Protein AF-A0AAD3SJ27-F1 (afdb_monomer_lite)

Sequence (68 aa):
MARVVVPTAAYCTEIYNQTVCFTAEKGYRVANYLPLVPTEKIARMFMVREAEFWSTDSHCREPAVAPD

pLDDT: mean 83.4, std 16.39, range [52.12, 98.44]

Radius of gyration: 21.38 Å; chains: 1; bounding box: 49×24×64 Å

Secondary structure (DSSP, 8-state):
-HHHHHHHHHHHHHHHHHHHHHHHHTT-GGGGGSPPP-HHHHHHHHHHHHHHHHHHHTT-----PPP-

InterPro domains:
  IPR008802 Rubber elongation factor [PF05755] (1-46)
  IPR008802 Rubber elongation factor [PTHR33732] (2-50)

Structure (mmCIF, N/CA/C/O backbone):
data_AF-A0AAD3SJ27-F1
#
_entry.id   AF-A0AAD3SJ27-F1
#
loop_
_atom_site.group_PDB
_atom_site.id
_atom_site.type_symbol
_atom_site.label_atom_id
_atom_site.label_alt_id
_atom_site.label_comp_id
_atom_site.label_asym_id
_atom_site.label_entity_id
_atom_site.label_seq_id
_atom_site.pdbx_PDB_ins_code
_atom_site.Cartn_x
_atom_site.Cartn_y
_atom_site.Cartn_z
_atom_site.occupancy
_atom_site.B_iso_or_equiv
_atom_site.auth_seq_id
_atom_site.auth_comp_id
_atom_site.auth_asym_id
_atom_site.auth_atom_id
_atom_site.pdbx_PDB_model_num
ATOM 1 N N . MET A 1 1 ? 6.235 6.447 -21.042 1.00 59.03 1 MET A N 1
ATOM 2 C CA . MET A 1 1 ? 5.451 6.684 -19.807 1.00 59.03 1 MET A CA 1
ATOM 3 C C . MET A 1 1 ? 5.799 5.709 -18.686 1.00 59.03 1 MET A C 1
ATOM 5 O O . MET A 1 1 ? 6.034 6.183 -17.583 1.00 59.03 1 MET A O 1
ATOM 9 N N . ALA A 1 2 ? 5.960 4.403 -18.963 1.00 65.88 2 ALA A N 1
ATOM 10 C CA . ALA A 1 2 ? 6.351 3.376 -17.977 1.00 65.88 2 ALA A CA 1
ATOM 11 C C . ALA A 1 2 ? 7.530 3.762 -17.049 1.00 65.88 2 ALA A C 1
ATOM 13 O O . ALA A 1 2 ? 7.444 3.562 -15.843 1.00 65.88 2 ALA A O 1
ATOM 14 N N . ARG A 1 3 ? 8.589 4.394 -17.584 1.00 64.88 3 ARG A N 1
ATOM 15 C CA . ARG A 1 3 ? 9.802 4.765 -16.823 1.00 64.88 3 ARG A CA 1
ATOM 16 C C . ARG A 1 3 ? 9.577 5.740 -15.659 1.00 64.88 3 ARG A C 1
ATOM 18 O O . ARG A 1 3 ? 10.390 5.758 -14.748 1.00 64.88 3 ARG A O 1
ATOM 25 N N . VAL A 1 4 ? 8.514 6.545 -15.692 1.00 76.50 4 VAL A N 1
ATOM 26 C CA . VAL A 1 4 ? 8.217 7.529 -14.631 1.00 76.50 4 VAL A CA 1
ATOM 27 C C . VAL A 1 4 ? 7.058 7.054 -13.758 1.00 76.50 4 VAL A C 1
ATOM 29 O O . VAL A 1 4 ? 7.104 7.199 -12.543 1.00 76.50 4 VAL A O 1
ATOM 32 N N . VAL A 1 5 ? 6.048 6.412 -14.353 1.00 83.56 5 VAL A N 1
ATOM 33 C CA . VAL A 1 5 ? 4.863 5.957 -13.606 1.00 83.56 5 VAL A CA 1
ATOM 34 C C . VAL A 1 5 ? 5.142 4.765 -12.692 1.00 83.56 5 VAL A C 1
ATOM 36 O O . VAL A 1 5 ? 4.515 4.675 -11.644 1.00 83.56 5 VAL A O 1
ATOM 39 N N . VAL A 1 6 ? 6.074 3.868 -13.043 1.00 86.12 6 VAL A N 1
ATOM 40 C CA . VAL A 1 6 ? 6.379 2.683 -12.218 1.00 86.12 6 VAL A CA 1
ATOM 41 C C . VAL A 1 6 ? 7.009 3.072 -10.871 1.00 86.12 6 VAL A C 1
ATOM 43 O O . VAL A 1 6 ? 6.461 2.665 -9.846 1.00 86.12 6 VAL A O 1
ATOM 46 N N . PRO A 1 7 ? 8.075 3.900 -10.815 1.00 87.06 7 PRO A N 1
ATOM 47 C CA . PRO A 1 7 ? 8.622 4.365 -9.538 1.00 87.06 7 PRO A CA 1
ATOM 48 C C . PRO A 1 7 ? 7.605 5.137 -8.693 1.00 87.06 7 PRO A C 1
ATOM 50 O O . PRO A 1 7 ? 7.507 4.919 -7.487 1.00 87.06 7 PRO A O 1
ATOM 53 N N . THR A 1 8 ? 6.807 6.007 -9.321 1.00 92.69 8 THR A N 1
ATOM 54 C CA . THR A 1 8 ? 5.765 6.763 -8.614 1.00 92.69 8 THR A CA 1
ATOM 55 C C . THR A 1 8 ? 4.700 5.841 -8.029 1.00 92.69 8 THR A C 1
ATOM 57 O O . THR A 1 8 ? 4.358 5.979 -6.858 1.00 92.69 8 THR A O 1
ATOM 60 N N . ALA A 1 9 ? 4.206 4.870 -8.801 1.00 92.56 9 ALA A N 1
ATOM 61 C CA . ALA A 1 9 ? 3.225 3.906 -8.316 1.00 92.56 9 ALA A CA 1
ATOM 62 C C . ALA A 1 9 ? 3.777 3.066 -7.155 1.00 92.56 9 ALA A C 1
ATOM 64 O O . ALA A 1 9 ? 3.058 2.846 -6.182 1.00 92.56 9 ALA A O 1
ATOM 65 N N . ALA A 1 10 ? 5.048 2.650 -7.220 1.00 93.00 10 ALA A N 1
ATOM 66 C CA . ALA A 1 10 ? 5.708 1.929 -6.132 1.00 93.00 10 ALA A CA 1
ATOM 67 C C . ALA A 1 10 ? 5.751 2.767 -4.843 1.00 93.00 10 ALA A C 1
ATOM 69 O O . ALA A 1 10 ? 5.318 2.294 -3.795 1.00 93.00 10 ALA A O 1
ATOM 70 N N . TYR A 1 11 ? 6.178 4.031 -4.935 1.00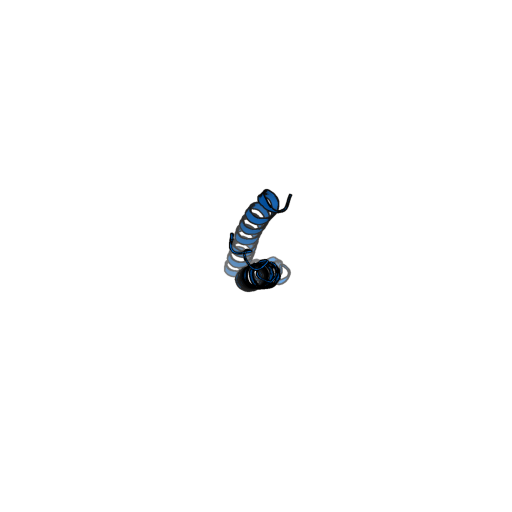 95.12 11 TYR A N 1
ATOM 71 C CA . TYR A 1 11 ? 6.224 4.936 -3.785 1.00 95.12 11 TYR A CA 1
ATOM 72 C C . TYR A 1 11 ? 4.837 5.188 -3.181 1.00 95.12 11 TYR A C 1
ATOM 74 O O . TYR A 1 11 ? 4.644 5.022 -1.980 1.00 95.12 11 TYR A O 1
ATOM 82 N N . CYS A 1 12 ? 3.843 5.547 -3.998 1.00 96.69 12 CYS A N 1
ATOM 83 C CA . CYS A 1 12 ? 2.490 5.802 -3.502 1.00 96.69 12 CYS A CA 1
ATOM 84 C C . CYS A 1 12 ? 1.878 4.566 -2.831 1.00 96.69 12 CYS A C 1
ATOM 86 O O . CYS A 1 12 ? 1.194 4.692 -1.816 1.00 96.69 12 CYS A O 1
ATOM 88 N N . THR A 1 13 ? 2.140 3.380 -3.383 1.00 97.75 13 THR A N 1
ATOM 89 C CA . THR A 1 13 ? 1.653 2.112 -2.833 1.00 97.75 13 THR A CA 1
ATOM 90 C C . THR A 1 13 ? 2.281 1.803 -1.475 1.00 97.75 13 THR A C 1
ATOM 92 O O . THR A 1 13 ? 1.570 1.388 -0.562 1.00 97.75 13 THR A O 1
ATOM 95 N N . GLU A 1 14 ? 3.584 2.047 -1.322 1.00 97.38 14 GLU A N 1
ATOM 96 C CA . GLU A 1 14 ? 4.291 1.880 -0.048 1.00 97.38 14 GLU A CA 1
ATOM 97 C C . GLU A 1 14 ? 3.657 2.748 1.045 1.00 97.38 14 GLU A C 1
ATOM 99 O O . GLU A 1 14 ? 3.232 2.245 2.086 1.00 97.38 14 GLU A O 1
ATOM 104 N N . ILE A 1 15 ? 3.496 4.047 0.770 1.00 97.69 15 ILE A N 1
ATOM 105 C CA . ILE A 1 15 ? 2.885 4.991 1.715 1.00 97.69 15 ILE A CA 1
ATOM 106 C C . ILE A 1 15 ? 1.443 4.591 2.054 1.00 97.69 15 ILE A C 1
ATOM 108 O O . ILE A 1 15 ? 1.033 4.656 3.217 1.00 97.69 15 ILE A O 1
ATOM 112 N N . TYR A 1 16 ? 0.669 4.155 1.058 1.00 98.38 16 TYR A N 1
ATOM 113 C CA . TYR A 1 16 ? -0.701 3.693 1.261 1.00 98.38 16 TYR A CA 1
ATOM 114 C C . TYR A 1 16 ? -0.759 2.492 2.215 1.00 98.38 16 TYR A C 1
ATOM 116 O O . TYR A 1 16 ? -1.466 2.544 3.223 1.00 98.38 16 TYR A O 1
ATOM 124 N N . ASN A 1 17 ? 0.020 1.443 1.939 1.00 98.38 17 ASN A N 1
ATOM 125 C CA . ASN A 1 17 ? 0.054 0.232 2.755 1.00 98.38 17 ASN A CA 1
ATOM 126 C C . ASN A 1 17 ? 0.479 0.532 4.196 1.00 98.38 17 ASN A C 1
ATOM 128 O O . ASN A 1 17 ? -0.194 0.104 5.134 1.00 98.38 17 ASN A O 1
ATOM 132 N N . GLN A 1 18 ? 1.548 1.316 4.376 1.00 98.38 18 GLN A N 1
ATOM 133 C CA . GLN A 1 18 ? 2.014 1.733 5.701 1.00 98.38 18 GLN A CA 1
ATOM 134 C C . GLN A 1 18 ? 0.920 2.472 6.480 1.00 98.38 18 GLN A C 1
ATOM 136 O O . GLN A 1 18 ? 0.703 2.204 7.660 1.00 98.38 18 GLN A O 1
ATOM 141 N N . THR A 1 19 ? 0.184 3.364 5.814 1.00 98.38 19 THR A N 1
ATOM 142 C CA . THR A 1 19 ? -0.910 4.126 6.431 1.00 98.38 19 THR A CA 1
ATOM 143 C C . THR A 1 19 ? -2.070 3.219 6.849 1.00 98.38 19 THR A C 1
ATOM 145 O O . THR A 1 19 ? -2.601 3.362 7.954 1.00 98.38 19 THR A O 1
ATOM 148 N N . VAL A 1 20 ? -2.466 2.262 6.004 1.00 98.44 20 VAL A N 1
ATOM 149 C CA . VAL A 1 20 ? -3.517 1.284 6.335 1.00 98.44 20 VAL A CA 1
ATOM 150 C C . VAL A 1 20 ? -3.108 0.440 7.544 1.00 98.44 20 VAL A C 1
ATOM 152 O O . VAL A 1 20 ? -3.880 0.341 8.496 1.00 98.44 20 VAL A O 1
ATOM 155 N N . CYS A 1 21 ? -1.881 -0.087 7.569 1.00 98.19 21 CYS A N 1
ATOM 156 C CA . CYS A 1 21 ? -1.368 -0.845 8.714 1.00 98.19 21 CYS A CA 1
ATOM 157 C C . CYS A 1 21 ? -1.342 0.001 9.994 1.00 98.19 21 CYS A C 1
ATOM 159 O O . CYS A 1 21 ? -1.915 -0.392 11.006 1.00 98.19 21 CYS A O 1
ATOM 161 N N . PHE A 1 22 ? -0.775 1.206 9.932 1.00 98.44 22 PHE A N 1
ATOM 162 C CA . PHE A 1 22 ? -0.695 2.115 11.076 1.00 98.44 22 PHE A CA 1
ATOM 163 C C . PHE A 1 22 ? -2.072 2.483 11.646 1.00 98.44 22 PHE A C 1
ATOM 165 O O . PHE A 1 22 ? -2.266 2.577 12.859 1.00 98.44 22 PHE A O 1
ATOM 172 N N . THR A 1 23 ? -3.059 2.708 10.777 1.00 98.31 23 THR A N 1
ATOM 173 C CA . THR A 1 23 ? -4.425 3.019 11.219 1.00 98.31 23 THR A CA 1
ATOM 174 C C . THR A 1 23 ? -5.135 1.795 11.801 1.00 98.31 23 THR A C 1
ATOM 176 O O . THR A 1 23 ? -5.866 1.944 12.783 1.00 98.31 23 THR A O 1
ATOM 179 N N . ALA A 1 24 ? -4.874 0.595 11.275 1.00 98.25 24 ALA A N 1
ATOM 180 C CA . ALA A 1 24 ? -5.345 -0.658 11.860 1.00 98.25 24 ALA A CA 1
ATOM 181 C C . ALA A 1 24 ? -4.742 -0.901 13.255 1.00 98.25 24 ALA A C 1
ATOM 183 O O . ALA A 1 24 ? -5.483 -1.194 14.192 1.00 98.25 24 ALA A O 1
ATOM 184 N N . GLU A 1 25 ? -3.432 -0.691 13.427 1.00 98.06 25 GLU A N 1
ATOM 185 C CA . GLU A 1 25 ? -2.728 -0.799 14.717 1.00 98.06 25 GLU A CA 1
ATOM 186 C C . GLU A 1 25 ? -3.292 0.161 15.773 1.00 98.06 25 GLU A C 1
ATOM 188 O O . GLU A 1 25 ? -3.376 -0.174 16.954 1.00 98.06 25 GLU A O 1
ATOM 193 N N . LYS A 1 26 ? -3.747 1.344 15.348 1.00 98.00 26 LYS A N 1
ATOM 194 C CA . LYS A 1 26 ? -4.425 2.321 16.214 1.00 98.00 26 LYS A CA 1
ATOM 195 C C . LYS A 1 26 ? -5.904 2.019 16.480 1.00 98.00 26 LYS A C 1
ATOM 197 O O . LYS A 1 26 ? -6.548 2.769 17.211 1.00 98.00 26 LYS A O 1
ATOM 202 N N . GLY A 1 27 ? -6.459 0.959 15.897 1.00 97.88 27 GLY A N 1
ATOM 203 C CA . GLY A 1 27 ? -7.851 0.552 16.100 1.00 97.88 27 GLY A CA 1
ATOM 204 C C . GLY A 1 27 ? -8.879 1.354 15.295 1.00 97.88 27 GLY A C 1
ATOM 205 O O . GLY A 1 27 ? -10.077 1.289 15.587 1.00 97.88 27 GLY A O 1
ATOM 206 N N . TYR A 1 28 ? -8.462 2.104 14.268 1.00 98.19 28 TYR A N 1
ATOM 207 C CA . TYR A 1 28 ? -9.409 2.789 13.391 1.00 98.19 28 TYR A CA 1
ATOM 208 C C . TYR A 1 28 ? -10.150 1.772 12.521 1.00 98.19 28 TYR A C 1
ATOM 210 O O . TYR A 1 28 ? -9.603 1.208 11.576 1.00 98.19 28 TYR A O 1
ATOM 218 N N . ARG A 1 29 ? -11.448 1.595 12.789 1.00 97.00 29 ARG A N 1
ATOM 219 C CA . ARG A 1 29 ? -12.309 0.617 12.097 1.00 97.00 29 ARG A CA 1
ATOM 220 C C . ARG A 1 29 ? -12.372 0.797 10.578 1.00 97.00 29 ARG A C 1
ATOM 222 O O . ARG A 1 29 ? -12.701 -0.158 9.884 1.00 97.00 29 ARG A O 1
ATOM 229 N N . VAL A 1 30 ? -12.073 1.997 10.068 1.00 95.62 30 VAL A N 1
ATOM 230 C CA . VAL A 1 30 ? -12.029 2.271 8.624 1.00 95.62 30 VAL A CA 1
ATOM 231 C C . VAL A 1 30 ? -10.966 1.431 7.908 1.00 95.62 30 VAL A C 1
ATOM 233 O O . VAL A 1 30 ? -11.193 1.027 6.773 1.00 95.62 30 VAL A O 1
ATOM 236 N N . ALA A 1 31 ? -9.858 1.095 8.580 1.00 97.31 31 ALA A N 1
ATOM 237 C CA . ALA A 1 31 ? -8.769 0.315 7.997 1.00 97.31 31 ALA A CA 1
ATOM 238 C C . ALA A 1 31 ? -9.219 -1.085 7.542 1.00 97.31 31 ALA A C 1
ATOM 240 O O . ALA A 1 31 ? -8.712 -1.598 6.552 1.00 97.31 31 ALA A O 1
ATOM 241 N N . ASN A 1 32 ? -10.245 -1.658 8.181 1.00 96.94 32 ASN A N 1
ATOM 242 C CA . ASN A 1 32 ? -10.806 -2.962 7.807 1.00 96.94 32 ASN A CA 1
ATOM 243 C C . ASN A 1 32 ? -11.467 -2.974 6.419 1.00 96.94 32 ASN A C 1
ATOM 245 O O . ASN A 1 32 ? -11.728 -4.044 5.877 1.00 96.94 32 ASN A O 1
ATOM 249 N N . TYR A 1 33 ? -11.761 -1.800 5.856 1.00 97.81 33 TYR A N 1
ATOM 250 C CA . TYR A 1 33 ? -12.350 -1.653 4.525 1.00 97.81 33 TYR A CA 1
ATOM 251 C C . TYR A 1 33 ? -11.322 -1.221 3.470 1.00 97.81 33 TYR A C 1
ATOM 253 O O . TYR A 1 33 ? -11.675 -1.080 2.301 1.00 97.81 33 TYR A O 1
ATOM 261 N N . LEU A 1 34 ? -10.065 -0.990 3.867 1.00 97.56 34 LEU A N 1
ATOM 262 C CA . LEU A 1 34 ? -8.994 -0.537 2.984 1.00 97.56 34 LEU A CA 1
ATOM 263 C C . LEU A 1 34 ? -8.095 -1.730 2.613 1.00 97.56 34 LEU A C 1
ATOM 265 O O . LEU A 1 34 ? -7.417 -2.276 3.484 1.00 97.56 34 LEU A O 1
ATOM 269 N N . PRO A 1 35 ? -8.090 -2.177 1.346 1.00 96.75 35 PRO A N 1
ATOM 270 C CA . PRO A 1 35 ? -7.328 -3.354 0.945 1.00 96.75 35 PRO A CA 1
ATOM 271 C C . PRO A 1 35 ? -5.839 -3.040 0.798 1.00 96.75 35 PRO A C 1
ATOM 273 O O . PRO A 1 35 ? -5.478 -2.148 0.042 1.00 96.75 35 PRO A O 1
ATOM 276 N N . LEU A 1 36 ? -4.964 -3.828 1.425 1.00 98.19 36 LEU A N 1
ATOM 277 C CA . LEU A 1 36 ? -3.520 -3.734 1.188 1.00 98.19 36 LEU A CA 1
ATOM 278 C C . LEU A 1 36 ? -3.149 -4.166 -0.234 1.00 98.19 36 LEU A C 1
ATOM 280 O O . LEU A 1 36 ? -3.698 -5.122 -0.789 1.00 98.19 36 LEU A O 1
ATOM 284 N N . VAL A 1 37 ? -2.154 -3.493 -0.802 1.00 97.81 37 VAL A N 1
ATOM 285 C CA . VAL A 1 37 ? -1.601 -3.821 -2.114 1.00 97.81 37 VAL A CA 1
ATOM 286 C C . VAL A 1 37 ? -0.438 -4.807 -1.953 1.00 97.81 37 VAL A C 1
ATOM 288 O O . VAL A 1 37 ? 0.499 -4.525 -1.210 1.00 97.81 37 VAL A O 1
ATOM 291 N N . PRO A 1 38 ? -0.426 -5.954 -2.654 1.00 96.38 38 PRO A N 1
ATOM 292 C CA . PRO A 1 38 ? 0.611 -6.972 -2.492 1.00 96.38 38 PRO A CA 1
ATOM 293 C C . PRO A 1 38 ? 1.879 -6.639 -3.303 1.00 96.38 38 PRO A C 1
ATOM 295 O O . PRO A 1 38 ? 2.150 -7.252 -4.341 1.00 96.38 38 PRO A O 1
ATOM 298 N N . THR A 1 39 ? 2.663 -5.674 -2.825 1.00 95.44 39 THR A N 1
ATOM 299 C CA . THR A 1 39 ? 3.881 -5.138 -3.461 1.00 95.44 39 THR A CA 1
ATOM 300 C C . THR A 1 39 ? 4.892 -6.214 -3.851 1.00 95.44 39 THR A C 1
ATOM 302 O O . THR A 1 39 ? 5.299 -6.267 -5.009 1.00 95.44 39 THR A O 1
ATOM 305 N N . GLU A 1 40 ? 5.218 -7.154 -2.964 1.00 93.50 40 GLU A N 1
ATOM 306 C CA . GLU A 1 40 ? 6.159 -8.249 -3.235 1.00 93.50 40 GLU A CA 1
ATOM 307 C C . GLU A 1 40 ? 5.696 -9.151 -4.381 1.00 93.50 40 GLU A C 1
ATOM 309 O O . GLU A 1 40 ? 6.496 -9.592 -5.209 1.00 93.50 40 GLU A O 1
ATOM 314 N N . LYS A 1 41 ? 4.393 -9.452 -4.445 1.00 94.94 41 LYS A N 1
ATOM 315 C CA . LYS A 1 41 ? 3.836 -10.291 -5.514 1.00 94.94 41 LYS A CA 1
ATOM 316 C C . LYS A 1 41 ? 3.913 -9.565 -6.852 1.00 94.94 41 LYS A C 1
ATOM 318 O O . LYS A 1 41 ? 4.275 -10.176 -7.854 1.00 94.94 41 LYS A O 1
ATOM 323 N N . ILE A 1 42 ? 3.589 -8.276 -6.852 1.00 92.50 42 ILE A N 1
ATOM 324 C CA . ILE A 1 42 ? 3.638 -7.422 -8.036 1.00 92.50 42 ILE A CA 1
ATOM 325 C C . ILE A 1 42 ? 5.084 -7.295 -8.535 1.00 92.50 42 ILE A C 1
ATOM 327 O O . ILE A 1 42 ? 5.331 -7.538 -9.714 1.00 92.50 42 ILE A O 1
ATOM 331 N N . ALA A 1 43 ? 6.041 -7.013 -7.646 1.00 90.75 43 ALA A N 1
ATOM 332 C CA . ALA A 1 43 ? 7.463 -6.931 -7.976 1.00 90.75 43 ALA A CA 1
ATOM 333 C C . ALA A 1 43 ? 7.967 -8.223 -8.632 1.00 90.75 43 ALA A C 1
ATOM 335 O O . ALA A 1 43 ? 8.537 -8.174 -9.720 1.00 90.75 43 ALA A O 1
ATOM 336 N N . ARG A 1 44 ? 7.655 -9.393 -8.050 1.00 91.50 44 ARG A N 1
ATOM 337 C CA . ARG A 1 44 ? 8.003 -10.692 -8.652 1.00 91.50 44 ARG A CA 1
ATOM 338 C C . ARG A 1 44 ? 7.439 -10.859 -10.063 1.00 91.50 44 ARG A C 1
ATOM 340 O O . ARG A 1 44 ? 8.159 -11.306 -10.945 1.00 91.50 44 ARG A O 1
ATOM 347 N N . MET A 1 45 ? 6.181 -10.481 -10.301 1.00 90.69 45 MET A N 1
ATOM 348 C CA . MET A 1 45 ? 5.578 -10.556 -11.641 1.00 90.69 45 MET A CA 1
ATOM 349 C C . MET A 1 45 ? 6.273 -9.642 -12.656 1.00 90.69 45 MET A C 1
ATOM 351 O O . MET A 1 45 ? 6.368 -10.002 -13.826 1.00 90.69 45 MET A O 1
ATOM 355 N N . PHE A 1 46 ? 6.746 -8.466 -12.235 1.00 85.88 46 PHE A N 1
ATOM 356 C CA . PHE A 1 46 ? 7.527 -7.586 -13.105 1.00 85.88 46 PHE A CA 1
ATOM 357 C C . PHE A 1 46 ? 8.908 -8.169 -13.418 1.00 85.88 46 PHE A C 1
ATOM 359 O O . PHE A 1 46 ? 9.290 -8.182 -14.583 1.00 85.88 46 PHE A O 1
ATOM 366 N N . MET A 1 47 ? 9.600 -8.737 -12.427 1.00 85.56 47 MET A N 1
ATOM 367 C CA . MET A 1 47 ? 10.907 -9.375 -12.632 1.00 85.56 47 MET A CA 1
ATOM 368 C C . MET A 1 47 ? 10.822 -10.612 -13.539 1.00 85.56 47 MET A C 1
ATOM 370 O O . MET A 1 47 ? 11.668 -10.797 -14.408 1.00 85.56 47 MET A O 1
ATOM 374 N N . VAL A 1 48 ? 9.786 -11.444 -13.371 1.00 82.00 48 VAL A N 1
ATOM 375 C CA . VAL A 1 48 ? 9.547 -12.611 -14.241 1.00 82.00 48 VAL A CA 1
ATOM 376 C C . VAL A 1 48 ? 9.306 -12.168 -15.682 1.00 82.00 48 VAL A C 1
ATOM 378 O O . VAL A 1 48 ? 9.933 -12.703 -16.589 1.00 82.00 48 VAL A O 1
ATOM 381 N N . ARG A 1 49 ? 8.474 -11.140 -15.899 1.00 74.62 49 ARG A N 1
ATOM 382 C CA . ARG A 1 49 ? 8.237 -10.603 -17.246 1.00 74.62 49 ARG A CA 1
ATOM 383 C C . ARG A 1 49 ? 9.495 -10.040 -17.892 1.00 74.62 49 ARG A C 1
ATOM 385 O O . ARG A 1 49 ? 9.663 -10.217 -19.089 1.00 74.62 49 ARG A O 1
ATOM 392 N N . GLU A 1 50 ? 10.364 -9.372 -17.139 1.00 70.50 50 GLU A N 1
ATOM 393 C CA . GLU A 1 50 ? 11.652 -8.920 -17.676 1.00 70.50 50 GLU A CA 1
ATOM 394 C C . GLU A 1 50 ? 12.511 -10.119 -18.099 1.00 70.50 50 GLU A C 1
ATOM 396 O O . GLU A 1 50 ? 12.997 -10.145 -19.225 1.00 70.50 50 GLU A O 1
ATOM 401 N N . ALA A 1 51 ? 12.638 -11.150 -17.260 1.00 72.00 51 ALA A N 1
ATOM 402 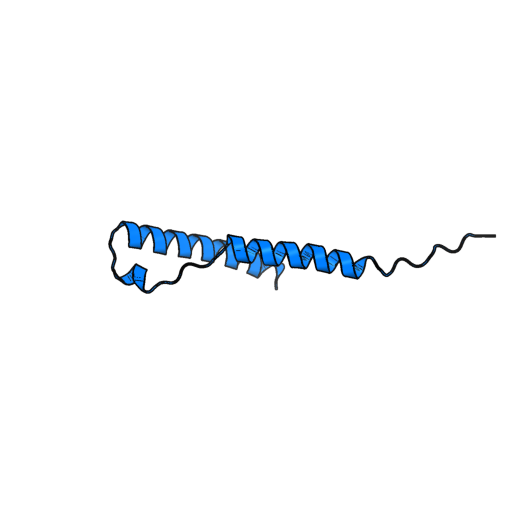C CA . ALA A 1 51 ? 13.415 -12.351 -17.579 1.00 72.00 51 ALA A CA 1
ATOM 403 C C . ALA A 1 51 ? 12.874 -13.132 -18.799 1.00 72.00 51 ALA A C 1
ATOM 405 O O . ALA A 1 51 ? 13.651 -13.627 -19.620 1.00 72.00 51 ALA A O 1
ATOM 406 N N . GLU A 1 52 ? 11.551 -13.221 -18.943 1.00 65.94 52 GLU A N 1
ATOM 407 C CA . GLU A 1 52 ? 10.887 -13.823 -20.107 1.00 65.94 52 GLU A CA 1
ATOM 408 C C . GLU A 1 52 ? 11.064 -12.967 -21.370 1.00 65.94 52 GLU A C 1
ATOM 410 O O . GLU A 1 52 ? 11.382 -13.502 -22.430 1.00 65.94 52 GLU A O 1
ATOM 415 N N . PHE A 1 53 ? 10.940 -11.641 -21.249 1.00 65.62 53 PHE A N 1
ATOM 416 C CA . PHE A 1 53 ? 11.139 -10.687 -22.343 1.00 65.62 53 PHE A CA 1
ATOM 417 C C . PHE A 1 53 ? 12.554 -10.788 -22.938 1.00 65.62 53 PHE A C 1
ATOM 419 O O . PHE A 1 53 ? 12.700 -10.937 -24.152 1.00 65.62 53 PHE A O 1
ATOM 426 N N . TRP A 1 54 ? 13.594 -1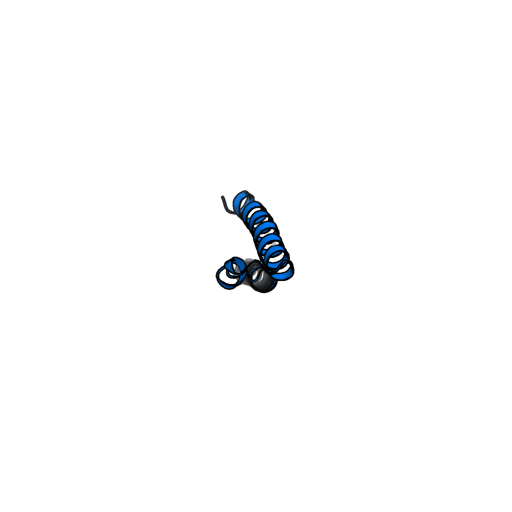0.829 -22.093 1.00 55.34 54 TRP A N 1
ATOM 427 C CA . TRP A 1 54 ? 14.981 -11.043 -22.534 1.00 55.34 54 TRP A CA 1
ATOM 428 C C . TRP A 1 54 ? 15.225 -12.445 -23.113 1.00 55.34 54 TRP A C 1
ATOM 430 O O . TRP A 1 54 ? 16.106 -12.616 -23.955 1.00 55.34 54 TRP A O 1
ATOM 440 N N . SER A 1 55 ? 14.440 -13.448 -22.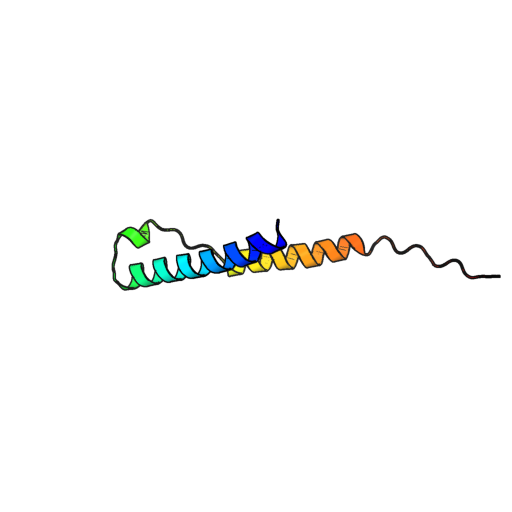702 1.00 60.03 55 SER A N 1
ATOM 441 C CA . SER A 1 55 ? 14.526 -14.800 -23.269 1.00 60.03 55 SER A CA 1
ATOM 442 C C . SER A 1 55 ? 13.959 -14.854 -24.690 1.00 60.03 55 SER A C 1
ATOM 444 O O . SER A 1 55 ? 14.565 -15.478 -25.559 1.00 60.03 55 SER A O 1
ATOM 446 N N . THR A 1 56 ? 12.855 -14.156 -24.974 1.00 54.75 56 THR A N 1
ATOM 447 C CA . THR A 1 56 ? 12.272 -14.093 -26.328 1.00 54.75 56 THR A CA 1
ATOM 448 C C . THR A 1 56 ? 13.067 -13.242 -27.324 1.00 54.75 56 THR A C 1
ATOM 450 O O . THR A 1 56 ? 13.010 -13.522 -28.518 1.00 54.75 56 THR A O 1
ATOM 453 N N . ASP A 1 57 ? 13.848 -12.260 -26.863 1.00 53.75 57 ASP A N 1
ATOM 454 C CA . ASP A 1 57 ? 14.710 -11.430 -27.730 1.00 53.75 57 ASP A CA 1
ATOM 455 C C . ASP A 1 57 ? 16.002 -12.161 -28.163 1.00 53.75 57 ASP A C 1
ATOM 457 O O . ASP A 1 57 ? 16.632 -11.832 -29.166 1.00 53.75 57 ASP A O 1
ATOM 461 N N . SER A 1 58 ? 16.394 -13.215 -27.439 1.00 59.22 58 SER A N 1
ATOM 462 C CA . SER A 1 58 ? 17.655 -13.938 -27.665 1.00 59.22 58 SER A CA 1
ATOM 463 C C . SER A 1 58 ? 17.659 -14.913 -28.861 1.00 59.22 58 SER A C 1
ATOM 465 O O . SER A 1 58 ? 18.706 -15.483 -29.173 1.00 59.22 58 SER A O 1
ATOM 467 N N . HIS A 1 59 ? 16.532 -15.092 -29.568 1.00 56.00 59 HIS A N 1
ATOM 468 C CA . HIS A 1 59 ? 16.420 -16.027 -30.703 1.00 56.00 59 HIS A CA 1
ATOM 469 C C . HIS A 1 59 ? 16.790 -15.432 -32.081 1.00 56.00 59 HIS A C 1
ATOM 471 O O . HIS A 1 59 ? 16.891 -16.179 -33.051 1.00 56.00 59 HIS A O 1
ATOM 477 N N . CYS A 1 60 ? 17.078 -14.131 -32.194 1.00 53.50 60 CYS A N 1
ATOM 478 C CA . CYS A 1 60 ? 17.574 -13.531 -33.441 1.00 53.50 60 CYS A CA 1
ATOM 479 C C . CYS A 1 60 ? 19.056 -13.145 -3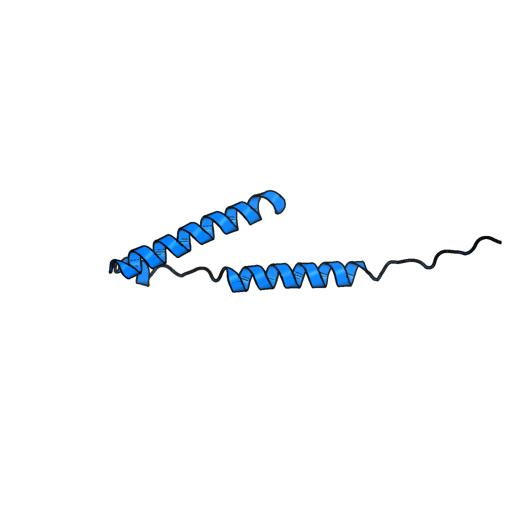3.328 1.00 53.50 60 CYS A C 1
ATOM 481 O O . CYS A 1 60 ? 19.400 -11.967 -33.272 1.00 53.50 60 CYS A O 1
ATOM 483 N N . ARG A 1 61 ? 19.961 -14.131 -33.318 1.00 52.12 61 ARG A N 1
ATOM 484 C CA . ARG A 1 61 ? 21.366 -13.894 -33.685 1.00 52.12 61 ARG A CA 1
ATOM 485 C C . ARG A 1 61 ? 21.663 -14.677 -34.957 1.00 52.12 61 ARG A C 1
ATOM 487 O O . ARG A 1 61 ? 21.874 -15.884 -34.906 1.00 52.12 61 ARG A O 1
ATOM 494 N N . GLU A 1 62 ? 21.613 -13.982 -36.092 1.00 58.09 62 GLU A N 1
ATOM 495 C CA . GLU A 1 62 ? 22.031 -14.514 -37.392 1.00 58.09 62 GLU A CA 1
ATOM 496 C C . GLU A 1 62 ? 23.466 -15.071 -37.296 1.00 58.09 62 GLU A C 1
ATOM 498 O O . GLU A 1 62 ? 24.313 -14.465 -36.623 1.00 58.09 62 GLU A O 1
ATOM 503 N N . PRO A 1 63 ? 23.771 -16.225 -37.922 1.00 53.84 63 PRO A N 1
ATOM 504 C CA . PRO A 1 63 ? 25.128 -16.750 -37.939 1.00 53.84 63 PRO A CA 1
ATOM 505 C C . PRO A 1 63 ? 26.038 -15.784 -38.702 1.00 53.84 63 PRO A C 1
ATOM 507 O O . PRO A 1 63 ? 25.746 -15.395 -39.832 1.00 53.84 63 PRO A O 1
ATOM 510 N N . ALA A 1 64 ? 27.148 -15.394 -38.073 1.00 63.75 64 ALA A N 1
ATOM 511 C CA . ALA A 1 64 ? 28.169 -14.574 -38.707 1.00 63.75 64 ALA A CA 1
ATOM 512 C C . ALA A 1 64 ? 28.716 -15.308 -39.941 1.00 63.75 64 ALA A C 1
ATOM 514 O O . ALA A 1 64 ? 29.310 -16.380 -39.818 1.00 63.75 64 ALA A O 1
ATOM 515 N N . VAL A 1 65 ? 28.496 -14.735 -41.125 1.00 67.69 65 VAL A N 1
ATOM 516 C CA . VAL A 1 65 ? 29.141 -15.175 -42.363 1.00 67.69 65 VAL A CA 1
ATOM 517 C C . VAL A 1 65 ? 30.657 -15.007 -42.208 1.00 67.69 65 VAL A C 1
ATOM 519 O O . VAL A 1 65 ? 31.139 -13.925 -41.870 1.00 67.69 65 VAL A O 1
ATOM 522 N N . ALA A 1 66 ? 31.406 -16.098 -42.374 1.00 60.91 66 ALA A N 1
ATOM 523 C CA . ALA A 1 66 ? 32.865 -16.066 -42.374 1.00 60.91 66 ALA A CA 1
ATOM 524 C C . ALA A 1 66 ? 33.359 -15.449 -43.697 1.00 60.91 66 ALA A C 1
ATOM 526 O O . ALA A 1 66 ? 32.793 -15.783 -44.739 1.00 60.91 66 ALA A O 1
ATOM 527 N N . PRO A 1 67 ? 34.363 -14.556 -43.686 1.00 68.94 67 PRO A N 1
ATOM 528 C CA . PRO A 1 67 ? 34.956 -14.057 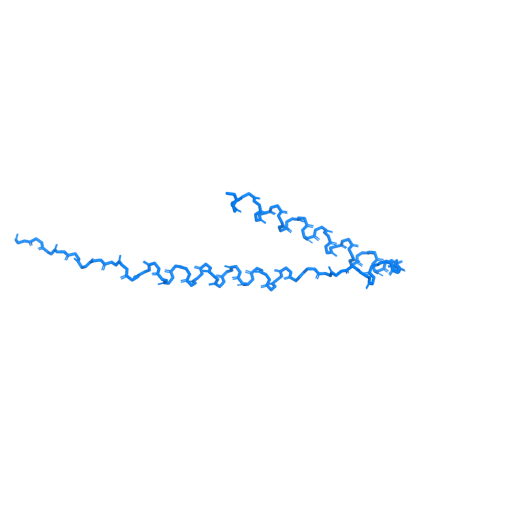-44.923 1.00 68.94 67 PRO A CA 1
ATOM 529 C C . PRO A 1 67 ? 35.906 -15.097 -45.547 1.00 68.94 67 PRO A C 1
ATOM 531 O O . PRO A 1 67 ? 36.597 -15.806 -44.811 1.00 68.94 67 PRO A O 1
ATOM 534 N N . ASP A 1 68 ? 35.903 -15.149 -46.885 1.00 67.31 68 ASP A N 1
ATOM 535 C CA . ASP A 1 68 ? 36.768 -15.969 -47.758 1.00 67.31 68 ASP A CA 1
ATOM 536 C C . ASP A 1 68 ? 38.259 -15.583 -47.698 1.00 67.31 68 ASP A C 1
ATOM 538 O O . ASP A 1 68 ? 38.565 -14.370 -47.573 1.00 67.31 68 ASP A O 1
#

Organism: Nepenthes gracilis (NCBI:txid150966)

Foldseek 3Di:
DCVPVVVVVLVVLVVLQVVLVVCVVVVPPVSVVRDRDPSVVVVVVVVVVVVVVVVVVPPPDDDDDDDD